Protein AF-A0A081BXD0-F1 (afdb_monomer_lite)

pLDDT: mean 77.3, std 10.67, range [40.41, 90.69]

Radius of gyration: 20.01 Å; chains: 1; bounding box: 46×26×70 Å

Sequence (83 aa):
MAHLTIANPILGTGFELNAIAAVIIGGTSLLGSKGSLIGTFIGACIMGVGDFVRQIITGGVIIVAVILDSYRAKVSFDPVSSD

Organism: Vecturithrix granuli (NCBI:txid1499967)

Foldseek 3Di:
DDPPPDPDCVVCPPCPVVLVVLQVCLVDDPVDDDDDPNSSVVSCVLSPDDPVVVVVVVVVVVVVVVVVVVVVVVVPPPPPDDD

Secondary structure (DSSP, 8-state):
--------GGGGTT-HHHHHHHHHHTT--TTSS---HHHHHHHHHHHSS-HHHHHHHHHHHHHHHHHHHHHHHHH--------

Structure (mmCIF, N/CA/C/O backbone):
data_AF-A0A081BXD0-F1
#
_entry.id   AF-A0A081BXD0-F1
#
loop_
_atom_site.group_PDB
_a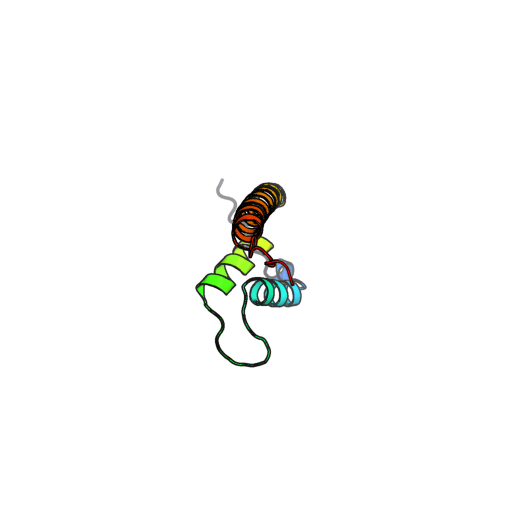tom_site.id
_atom_site.type_symbol
_atom_site.label_atom_id
_atom_site.label_alt_id
_atom_site.label_comp_id
_atom_site.label_asym_id
_atom_site.label_entity_id
_atom_site.label_seq_id
_atom_site.pdbx_PDB_ins_code
_atom_site.Cartn_x
_atom_site.Cartn_y
_atom_site.Cartn_z
_atom_site.occupancy
_atom_site.B_iso_or_equiv
_atom_site.auth_seq_id
_atom_site.auth_comp_id
_atom_site.auth_asym_id
_atom_site.auth_atom_id
_atom_site.pdbx_PDB_model_num
ATOM 1 N N . MET A 1 1 ? 4.844 -9.850 -35.774 1.00 40.41 1 MET A N 1
ATOM 2 C CA . MET A 1 1 ? 6.048 -9.230 -35.182 1.00 40.41 1 MET A CA 1
ATOM 3 C C . MET A 1 1 ? 5.838 -9.183 -33.677 1.00 40.41 1 MET A C 1
ATOM 5 O O . MET A 1 1 ? 5.036 -8.385 -33.221 1.00 40.41 1 MET A O 1
ATOM 9 N N . ALA A 1 2 ? 6.444 -10.101 -32.923 1.00 48.75 2 ALA A N 1
ATOM 10 C CA . ALA A 1 2 ? 6.395 -10.074 -31.463 1.00 48.75 2 ALA A CA 1
ATOM 11 C C . ALA A 1 2 ? 7.592 -9.249 -30.980 1.00 48.75 2 ALA A C 1
ATOM 13 O O . ALA A 1 2 ? 8.733 -9.675 -31.144 1.00 48.75 2 ALA A O 1
ATOM 14 N N . HIS A 1 3 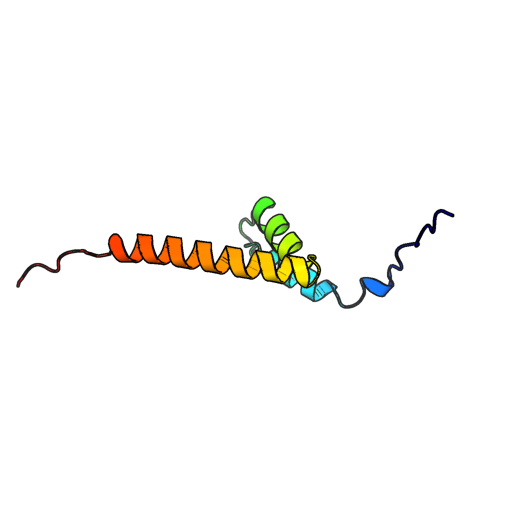? 7.349 -8.048 -30.459 1.00 58.47 3 HIS A N 1
ATOM 15 C CA . HIS A 1 3 ? 8.400 -7.271 -29.816 1.00 58.47 3 HIS A CA 1
ATOM 16 C C . HIS A 1 3 ? 8.558 -7.824 -28.400 1.00 58.47 3 HIS A C 1
ATOM 18 O O . HIS A 1 3 ? 7.760 -7.522 -27.514 1.00 58.47 3 HIS A O 1
ATOM 24 N N . LEU A 1 4 ? 9.547 -8.697 -28.201 1.00 57.19 4 LEU A N 1
ATOM 25 C CA . LEU A 1 4 ? 9.991 -9.053 -26.859 1.00 57.19 4 LEU A CA 1
ATOM 26 C C . LEU A 1 4 ? 10.729 -7.836 -26.308 1.00 57.19 4 LEU A C 1
ATOM 28 O O . LEU A 1 4 ? 11.945 -7.719 -26.430 1.00 57.19 4 LEU A O 1
ATOM 32 N N . THR A 1 5 ? 9.970 -6.887 -25.762 1.00 68.12 5 THR A N 1
ATOM 33 C CA . THR A 1 5 ? 10.532 -5.791 -24.982 1.00 68.12 5 THR A CA 1
ATOM 34 C C . THR A 1 5 ? 11.188 -6.419 -23.762 1.00 68.12 5 THR A C 1
ATOM 36 O O . THR A 1 5 ? 10.520 -6.799 -22.802 1.00 68.12 5 THR A O 1
ATOM 39 N N . ILE A 1 6 ? 12.503 -6.591 -23.835 1.00 72.88 6 ILE A N 1
ATOM 40 C CA . ILE A 1 6 ? 13.326 -7.000 -22.705 1.00 72.88 6 ILE A CA 1
ATOM 41 C C . ILE A 1 6 ? 13.126 -5.929 -21.633 1.00 72.88 6 ILE A C 1
ATOM 43 O O . ILE A 1 6 ? 13.369 -4.745 -21.879 1.00 72.88 6 ILE A O 1
ATOM 47 N N . ALA A 1 7 ? 12.621 -6.328 -20.467 1.00 70.38 7 ALA A N 1
ATOM 48 C CA . ALA A 1 7 ? 12.470 -5.415 -19.347 1.00 70.38 7 ALA A CA 1
ATOM 49 C C . ALA A 1 7 ? 13.865 -4.922 -18.944 1.00 70.38 7 ALA A C 1
ATOM 51 O O . ALA A 1 7 ? 14.713 -5.708 -18.526 1.00 70.38 7 ALA A O 1
ATOM 52 N N . ASN A 1 8 ? 14.122 -3.627 -19.124 1.00 78.31 8 ASN A N 1
ATOM 53 C CA . ASN A 1 8 ? 15.419 -3.047 -18.818 1.00 78.31 8 ASN A CA 1
ATOM 54 C C . ASN A 1 8 ? 15.533 -2.857 -17.292 1.00 78.31 8 ASN A C 1
ATOM 56 O O . ASN A 1 8 ? 14.777 -2.053 -16.742 1.00 78.31 8 ASN A O 1
ATOM 60 N N . PRO A 1 9 ? 16.450 -3.548 -16.588 1.00 73.50 9 PRO A N 1
ATOM 61 C CA . PRO A 1 9 ? 16.528 -3.509 -15.123 1.00 73.50 9 PRO A CA 1
ATOM 62 C C . PRO A 1 9 ? 16.874 -2.116 -14.579 1.00 73.50 9 PRO A C 1
ATOM 64 O O . PRO A 1 9 ? 16.503 -1.785 -13.456 1.00 73.50 9 PRO A O 1
ATOM 67 N N . ILE A 1 10 ? 17.503 -1.263 -15.399 1.00 82.00 10 ILE A N 1
ATOM 68 C CA . ILE A 1 10 ? 17.752 0.148 -15.073 1.00 82.00 10 ILE A CA 1
ATOM 69 C C . ILE A 1 10 ? 16.452 0.896 -14.743 1.00 82.00 10 ILE A C 1
ATOM 71 O O . ILE A 1 10 ? 16.468 1.805 -13.921 1.00 82.00 10 ILE A O 1
ATOM 75 N N . LEU A 1 11 ? 15.316 0.503 -15.331 1.00 77.25 11 LEU A N 1
ATOM 76 C CA . LEU A 1 11 ? 14.025 1.143 -15.070 1.00 77.25 11 LEU A CA 1
ATOM 77 C C . LEU A 1 11 ? 13.532 0.908 -13.637 1.00 77.25 11 LEU A C 1
ATOM 79 O O . LEU A 1 11 ? 12.642 1.620 -13.204 1.00 77.25 11 LEU A O 1
ATOM 83 N N . GLY A 1 12 ? 14.088 -0.063 -12.905 1.00 72.38 12 GLY A N 1
ATOM 84 C CA . GLY A 1 12 ? 13.808 -0.275 -11.482 1.00 72.38 12 GLY A CA 1
ATOM 85 C C . GLY A 1 12 ? 14.681 0.565 -10.543 1.00 72.38 12 GLY A C 1
ATOM 86 O O . GLY A 1 12 ? 14.376 0.670 -9.356 1.00 72.38 12 GLY A O 1
ATOM 87 N N . THR A 1 13 ? 15.758 1.176 -11.047 1.00 84.25 13 THR A N 1
ATOM 88 C CA . THR A 1 13 ? 16.671 1.980 -10.220 1.00 84.25 13 THR A CA 1
ATOM 89 C C . THR A 1 13 ? 15.986 3.272 -9.770 1.00 84.25 13 THR A C 1
ATOM 91 O O . THR A 1 13 ? 15.339 3.953 -10.560 1.00 84.25 13 THR A O 1
ATOM 94 N N . GLY A 1 14 ? 16.063 3.580 -8.471 1.00 83.19 14 GLY A N 1
ATOM 95 C CA . GLY A 1 14 ? 15.341 4.705 -7.860 1.00 83.19 14 GLY A CA 1
ATOM 96 C C . GLY A 1 14 ? 13.916 4.388 -7.382 1.00 83.19 14 GLY A C 1
ATOM 97 O O . GLY A 1 14 ? 13.356 5.163 -6.609 1.00 83.19 14 GLY A O 1
ATOM 98 N N . PHE A 1 15 ? 13.342 3.231 -7.739 1.00 84.69 15 PHE A N 1
ATOM 99 C CA . PHE A 1 15 ? 12.045 2.786 -7.201 1.00 84.69 15 PHE A CA 1
ATOM 100 C C . PHE A 1 15 ? 12.148 2.053 -5.859 1.00 84.69 15 PHE A C 1
ATOM 102 O O . PHE A 1 15 ? 11.126 1.741 -5.254 1.00 84.69 15 PHE A O 1
ATOM 109 N N . GLU A 1 16 ? 13.358 1.809 -5.361 1.00 88.19 16 GLU A N 1
ATOM 110 C CA . GLU A 1 16 ? 13.625 1.070 -4.120 1.00 88.19 16 GLU A CA 1
ATOM 111 C C . GLU A 1 16 ? 12.891 1.682 -2.917 1.00 88.19 16 GLU A C 1
ATOM 113 O O . GLU A 1 16 ? 12.175 0.993 -2.191 1.00 88.19 16 GLU A O 1
ATOM 118 N N . LEU A 1 17 ? 12.985 3.005 -2.755 1.00 89.44 17 LEU A N 1
ATOM 119 C CA . LEU A 1 17 ? 12.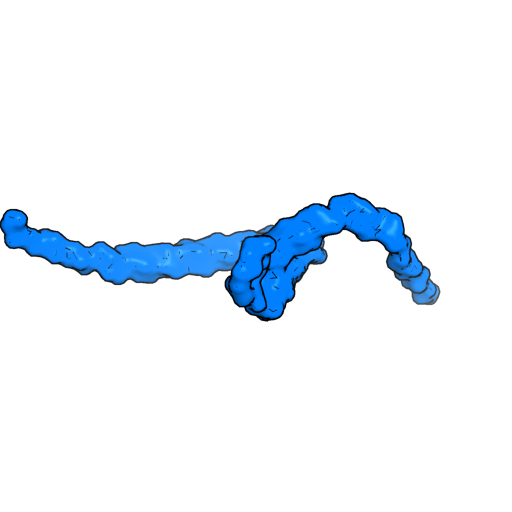286 3.725 -1.689 1.00 89.44 17 LEU A CA 1
ATOM 120 C C . LEU A 1 17 ? 10.765 3.704 -1.883 1.00 89.44 17 LEU A C 1
ATOM 122 O O . LEU A 1 17 ? 10.010 3.638 -0.914 1.00 89.44 17 LEU A O 1
ATOM 126 N N . ASN A 1 18 ? 10.312 3.702 -3.135 1.00 86.19 18 ASN A N 1
ATOM 127 C CA . ASN A 1 18 ? 8.896 3.617 -3.466 1.00 86.19 18 ASN A CA 1
ATOM 128 C C . ASN A 1 18 ? 8.327 2.226 -3.137 1.00 86.19 18 ASN A C 1
ATOM 130 O O . ASN A 1 18 ? 7.198 2.118 -2.664 1.00 86.19 18 ASN A O 1
ATOM 134 N N . ALA A 1 19 ? 9.126 1.170 -3.313 1.00 84.44 19 ALA A N 1
ATOM 135 C CA . ALA A 1 19 ? 8.784 -0.184 -2.895 1.00 84.44 19 ALA A CA 1
ATOM 136 C C . ALA A 1 19 ? 8.669 -0.289 -1.365 1.00 84.44 19 ALA A C 1
ATOM 138 O O . ALA A 1 19 ? 7.703 -0.863 -0.863 1.00 84.44 19 ALA A O 1
ATOM 139 N N . ILE A 1 20 ? 9.589 0.332 -0.617 1.00 86.81 20 ILE A N 1
ATOM 140 C CA . ILE A 1 20 ? 9.504 0.417 0.851 1.00 86.81 20 ILE A CA 1
ATOM 141 C C . ILE A 1 20 ? 8.232 1.172 1.271 1.00 86.81 20 ILE A C 1
ATOM 143 O O . ILE A 1 20 ? 7.475 0.688 2.114 1.00 86.81 20 ILE A O 1
ATOM 147 N N . ALA A 1 21 ? 7.946 2.318 0.646 1.00 87.44 21 ALA A N 1
ATOM 148 C CA . ALA A 1 21 ? 6.742 3.103 0.916 1.00 87.44 21 ALA A CA 1
ATOM 149 C C . ALA A 1 21 ? 5.452 2.313 0.632 1.00 87.44 21 ALA A C 1
ATOM 151 O O . ALA A 1 21 ? 4.532 2.330 1.448 1.00 87.44 21 ALA A O 1
ATOM 152 N N . ALA A 1 22 ? 5.398 1.567 -0.475 1.00 87.19 22 ALA A N 1
ATOM 153 C CA . ALA A 1 22 ? 4.263 0.717 -0.826 1.00 87.19 22 ALA A CA 1
ATOM 154 C C . ALA A 1 22 ? 3.961 -0.330 0.261 1.00 87.19 22 ALA A C 1
ATOM 156 O O . ALA A 1 22 ? 2.810 -0.528 0.649 1.00 87.19 22 ALA A O 1
ATOM 157 N N . VAL A 1 23 ? 5.004 -0.972 0.790 1.00 85.19 23 VAL A N 1
ATOM 158 C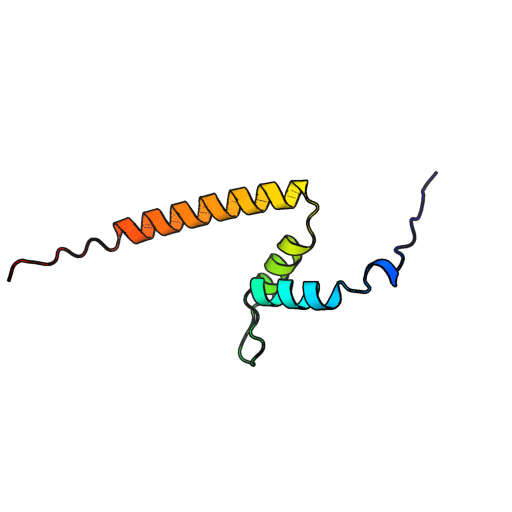 CA . VAL A 1 23 ? 4.912 -1.998 1.840 1.00 85.19 23 VAL A CA 1
ATOM 159 C C . VAL A 1 23 ? 4.440 -1.411 3.180 1.00 85.19 23 VAL A C 1
ATOM 161 O O . VAL A 1 23 ? 3.655 -2.055 3.884 1.00 85.19 23 VAL A O 1
ATOM 164 N N . ILE A 1 24 ? 4.855 -0.184 3.515 1.00 85.88 24 ILE A N 1
ATOM 165 C CA . ILE A 1 24 ? 4.421 0.543 4.724 1.00 85.88 24 ILE A CA 1
ATOM 166 C C . ILE A 1 24 ? 2.961 0.989 4.604 1.00 85.88 24 ILE A C 1
ATOM 168 O O . ILE A 1 24 ? 2.186 0.779 5.534 1.00 85.88 24 ILE A O 1
ATOM 172 N N . ILE A 1 25 ? 2.564 1.545 3.452 1.00 84.50 25 ILE A N 1
ATOM 173 C CA . ILE A 1 25 ? 1.161 1.883 3.151 1.00 84.50 25 ILE A CA 1
ATOM 174 C C . ILE A 1 25 ? 0.284 0.627 3.254 1.00 84.50 25 ILE A C 1
ATOM 176 O O . ILE A 1 25 ? -0.825 0.685 3.776 1.00 84.50 25 ILE A O 1
ATOM 180 N N . GLY A 1 26 ? 0.812 -0.522 2.822 1.00 82.44 26 GLY A N 1
ATOM 181 C CA . GLY A 1 26 ? 0.187 -1.834 2.983 1.00 82.44 26 GLY A CA 1
ATOM 182 C C . GLY A 1 26 ? 0.061 -2.336 4.431 1.00 82.44 26 GLY A C 1
ATOM 183 O O . GLY A 1 26 ? -0.511 -3.399 4.653 1.00 82.44 26 GLY A O 1
ATOM 184 N N . GLY A 1 27 ? 0.573 -1.609 5.428 1.00 78.12 27 GLY A N 1
ATOM 185 C CA . GLY A 1 27 ? 0.427 -1.945 6.849 1.00 78.12 27 GLY A CA 1
ATOM 186 C C . GLY A 1 27 ? 1.545 -2.820 7.420 1.00 78.12 27 GLY A C 1
ATOM 187 O O . GLY A 1 27 ? 1.363 -3.463 8.453 1.00 78.12 27 GLY A O 1
ATOM 188 N N . THR A 1 28 ? 2.706 -2.874 6.764 1.00 84.75 28 THR A N 1
ATOM 189 C CA . THR A 1 28 ? 3.874 -3.614 7.268 1.00 84.75 28 THR A CA 1
ATOM 190 C C . THR A 1 28 ? 4.671 -2.739 8.236 1.00 84.75 28 THR A C 1
ATOM 192 O O . THR A 1 28 ? 5.050 -1.619 7.899 1.00 84.75 28 THR A O 1
ATOM 195 N N . SER A 1 29 ? 4.948 -3.247 9.439 1.00 77.25 29 SER A N 1
ATOM 196 C CA . SER A 1 29 ? 5.724 -2.523 10.455 1.00 77.25 29 SER A CA 1
ATOM 197 C C . SER A 1 29 ? 7.233 -2.589 10.184 1.00 77.25 29 SER A C 1
ATOM 199 O O . SER A 1 29 ? 7.785 -3.680 10.038 1.00 77.25 29 SER A O 1
ATOM 201 N N . LEU A 1 30 ? 7.905 -1.430 10.181 1.00 73.44 30 LEU A N 1
ATOM 202 C CA . LEU A 1 30 ? 9.367 -1.304 10.047 1.00 73.44 30 LEU A CA 1
ATOM 203 C C . LEU A 1 30 ? 10.130 -1.686 11.325 1.00 73.44 30 LEU A C 1
ATOM 205 O O . LEU A 1 30 ? 11.298 -2.052 11.254 1.00 73.44 30 LEU A O 1
ATOM 209 N N . LEU A 1 31 ? 9.478 -1.588 12.491 1.00 79.75 31 LEU A N 1
ATOM 210 C CA . LEU A 1 31 ? 10.103 -1.787 13.805 1.00 79.75 31 LEU A CA 1
ATOM 211 C C . LEU A 1 31 ? 9.979 -3.224 14.337 1.00 79.75 31 LEU A C 1
ATOM 213 O O . LEU A 1 31 ? 10.457 -3.517 15.426 1.00 79.75 31 LEU A O 1
ATOM 217 N N . GLY A 1 32 ? 9.372 -4.133 13.568 1.00 70.69 32 GLY A N 1
ATOM 218 C CA . GLY A 1 32 ? 9.285 -5.543 13.933 1.00 70.69 32 GLY A CA 1
ATOM 219 C C . GLY A 1 32 ? 8.142 -5.846 14.900 1.00 70.69 32 GLY A C 1
ATOM 220 O O . GLY A 1 32 ? 8.294 -5.835 16.115 1.00 70.69 32 GLY A O 1
ATOM 221 N N . SER A 1 33 ? 6.981 -6.171 14.334 1.00 52.91 33 SER A N 1
ATOM 222 C CA . SER A 1 33 ? 6.028 -7.157 14.865 1.00 52.91 33 SER A CA 1
ATOM 223 C C . SER A 1 33 ? 4.819 -7.221 13.927 1.00 52.91 33 SER A C 1
ATOM 225 O O . SER A 1 33 ? 3.938 -6.378 13.961 1.00 52.91 33 SER A O 1
ATOM 227 N N . LYS A 1 34 ? 4.802 -8.248 13.068 1.00 71.00 34 LYS A N 1
ATOM 228 C CA . LYS A 1 34 ? 3.645 -8.712 12.276 1.00 71.00 34 LYS A CA 1
ATOM 229 C C . LYS A 1 34 ? 3.079 -7.713 11.249 1.00 71.00 34 LYS A C 1
ATOM 231 O O . LYS A 1 34 ? 2.156 -6.960 11.524 1.00 71.00 34 LYS A O 1
ATOM 236 N N . GLY A 1 35 ? 3.582 -7.801 10.016 1.00 71.44 35 GLY A N 1
ATOM 237 C CA . GLY A 1 35 ? 2.886 -7.306 8.823 1.00 71.44 35 GLY A CA 1
ATOM 238 C C . GLY A 1 35 ? 2.136 -8.439 8.118 1.00 71.44 35 GLY A C 1
ATOM 239 O O . GLY A 1 35 ? 2.591 -9.583 8.132 1.00 71.44 35 GLY A O 1
ATOM 240 N N . SER A 1 36 ? 0.985 -8.137 7.517 1.00 79.25 36 SER A N 1
ATOM 241 C CA . SER A 1 36 ? 0.225 -9.102 6.713 1.00 79.25 36 SER A CA 1
ATOM 242 C C . SER A 1 36 ? 0.685 -9.058 5.258 1.00 79.25 36 SER A C 1
ATOM 244 O O . SER A 1 36 ? 0.631 -7.996 4.641 1.00 79.25 36 SER A O 1
ATOM 246 N N . LEU A 1 37 ? 1.052 -10.214 4.686 1.00 82.38 37 LEU A N 1
ATOM 247 C CA . LEU A 1 37 ? 1.392 -10.349 3.260 1.00 82.38 37 LEU A CA 1
ATOM 248 C C . LEU A 1 37 ? 0.282 -9.789 2.357 1.00 82.38 37 LEU A C 1
ATOM 250 O O . LEU A 1 37 ? 0.565 -9.167 1.335 1.00 82.38 37 LEU A O 1
ATOM 254 N N . ILE A 1 38 ? -0.980 -9.971 2.763 1.00 85.12 38 ILE A N 1
ATOM 255 C CA . ILE A 1 38 ? -2.141 -9.465 2.025 1.00 85.12 38 ILE A CA 1
ATOM 256 C C . ILE A 1 38 ? -2.146 -7.931 1.983 1.00 85.12 38 ILE A C 1
ATOM 258 O O . ILE A 1 38 ? -2.441 -7.345 0.947 1.00 85.12 38 ILE A O 1
ATOM 262 N N . GLY A 1 39 ? -1.772 -7.281 3.088 1.00 82.75 39 GLY A N 1
ATOM 263 C CA . GLY A 1 39 ? -1.705 -5.826 3.177 1.00 82.75 39 GLY A CA 1
ATOM 264 C C . GLY A 1 39 ? -0.561 -5.272 2.333 1.00 82.75 39 GLY A C 1
ATOM 265 O O . GLY A 1 39 ? -0.760 -4.349 1.545 1.00 82.75 39 GLY A O 1
ATOM 266 N N . THR A 1 40 ? 0.613 -5.906 2.401 1.00 86.38 40 THR A N 1
ATOM 267 C CA . THR A 1 40 ? 1.770 -5.571 1.561 1.00 86.38 40 THR A CA 1
ATOM 268 C C . THR A 1 40 ? 1.455 -5.690 0.069 1.00 86.38 40 THR A C 1
ATOM 270 O O . THR A 1 40 ? 1.809 -4.801 -0.704 1.00 86.38 40 THR A O 1
ATOM 273 N N . PHE A 1 41 ? 0.761 -6.757 -0.341 1.00 85.38 41 PHE A N 1
ATOM 274 C CA . PHE A 1 41 ? 0.352 -6.962 -1.731 1.00 85.38 41 PHE A CA 1
ATOM 275 C C . PHE A 1 41 ? -0.600 -5.860 -2.209 1.00 85.38 41 PHE A C 1
ATOM 277 O O . PHE A 1 41 ? -0.399 -5.297 -3.282 1.00 85.38 41 PHE A O 1
ATOM 284 N N . ILE A 1 42 ? -1.583 -5.486 -1.385 1.00 84.25 42 ILE A N 1
ATOM 285 C CA . ILE A 1 42 ? -2.499 -4.381 -1.688 1.00 84.25 42 ILE A CA 1
ATOM 286 C C . ILE A 1 42 ? -1.731 -3.056 -1.809 1.00 84.25 42 ILE A C 1
ATOM 288 O O . ILE A 1 42 ? -1.935 -2.323 -2.774 1.00 84.25 42 ILE A O 1
ATOM 292 N N . GLY A 1 43 ? -0.802 -2.767 -0.893 1.00 83.88 43 GLY A N 1
ATOM 293 C CA . GLY A 1 43 ? 0.041 -1.568 -0.950 1.00 83.88 43 GLY A CA 1
ATOM 294 C C . GLY A 1 43 ? 0.906 -1.495 -2.215 1.00 83.88 43 GLY A C 1
ATOM 295 O O . GLY A 1 43 ? 0.974 -0.451 -2.867 1.00 83.88 43 GLY A O 1
ATOM 296 N N . ALA A 1 44 ? 1.500 -2.619 -2.626 1.00 86.06 44 ALA A N 1
ATOM 297 C CA . ALA A 1 44 ? 2.249 -2.729 -3.877 1.00 86.06 44 ALA A CA 1
ATOM 298 C C . ALA A 1 44 ? 1.355 -2.535 -5.113 1.00 86.06 44 ALA A C 1
ATOM 300 O O . ALA A 1 44 ? 1.721 -1.792 -6.026 1.00 86.06 44 ALA A O 1
ATOM 301 N N . CYS A 1 45 ? 0.160 -3.131 -5.125 1.00 83.25 45 CYS A N 1
ATOM 302 C CA . CYS A 1 45 ? -0.815 -2.948 -6.198 1.00 83.25 45 CYS A CA 1
ATOM 303 C C . CYS A 1 45 ? -1.271 -1.494 -6.340 1.00 83.25 45 CYS A C 1
ATOM 305 O O . CYS A 1 45 ? -1.566 -1.088 -7.453 1.00 83.25 45 CYS A O 1
ATOM 307 N N . ILE A 1 46 ? -1.304 -0.708 -5.261 1.00 79.69 46 ILE A N 1
ATOM 308 C CA . ILE A 1 46 ? -1.669 0.717 -5.301 1.00 79.69 46 ILE A CA 1
ATOM 309 C C . ILE A 1 46 ? -0.531 1.586 -5.862 1.00 79.69 46 ILE A C 1
ATOM 311 O O . ILE A 1 46 ? -0.796 2.576 -6.542 1.00 79.69 46 ILE A O 1
ATOM 315 N N . MET A 1 47 ? 0.729 1.235 -5.595 1.00 80.75 47 MET A N 1
ATOM 316 C CA . MET A 1 47 ? 1.887 1.993 -6.092 1.00 80.75 47 MET A CA 1
ATOM 317 C C . MET A 1 47 ? 2.289 1.629 -7.528 1.00 80.75 47 MET A C 1
ATOM 319 O O . MET A 1 47 ? 2.842 2.471 -8.228 1.00 80.75 47 MET A O 1
ATOM 323 N N . GLY A 1 48 ? 2.019 0.399 -7.978 1.00 74.88 48 GLY A N 1
ATOM 324 C CA . GLY A 1 48 ? 2.402 -0.092 -9.310 1.00 74.88 48 GLY A CA 1
ATOM 325 C C . GLY A 1 48 ? 1.363 0.114 -10.418 1.00 74.88 48 GLY A C 1
ATOM 326 O O . GLY A 1 48 ? 1.600 -0.274 -11.560 1.00 74.88 48 GLY A O 1
ATOM 327 N N . VAL A 1 49 ? 0.199 0.682 -10.105 1.00 75.56 49 VAL A N 1
ATOM 328 C CA . VAL A 1 49 ? -0.869 0.919 -11.085 1.00 75.56 49 VAL A CA 1
ATOM 329 C C . VAL A 1 49 ? -0.618 2.192 -11.880 1.00 75.56 49 VAL A C 1
ATOM 331 O O . VAL A 1 49 ? -0.341 3.247 -11.314 1.00 75.56 49 VAL A O 1
ATOM 334 N N . GLY A 1 50 ? -0.773 2.094 -13.203 1.00 76.62 50 GLY A N 1
ATOM 335 C CA . GLY A 1 50 ? -0.713 3.251 -14.094 1.00 76.62 50 GLY A CA 1
ATOM 336 C C . GLY A 1 50 ? -1.741 4.323 -13.719 1.00 76.62 50 GLY A C 1
ATOM 337 O O . GLY A 1 50 ? -2.763 4.022 -13.094 1.00 76.62 50 GLY A O 1
ATOM 338 N N . ASP A 1 51 ? -1.484 5.565 -14.131 1.00 79.56 51 ASP A N 1
ATOM 339 C CA . ASP A 1 51 ? -2.200 6.763 -13.663 1.00 79.56 51 ASP A CA 1
ATOM 340 C C . ASP A 1 51 ? -3.729 6.646 -13.739 1.00 79.56 51 ASP A C 1
ATOM 342 O O . ASP A 1 51 ? -4.439 7.031 -12.809 1.00 79.56 51 ASP A O 1
ATOM 346 N N . PHE A 1 52 ? -4.241 6.023 -14.804 1.00 78.06 52 PHE A N 1
ATOM 347 C CA . PHE A 1 52 ? -5.672 5.775 -14.987 1.00 78.06 52 PHE A CA 1
ATOM 348 C C . PHE A 1 52 ? -6.270 4.860 -13.906 1.00 78.06 52 PHE A C 1
ATOM 350 O O . PHE A 1 52 ? -7.304 5.165 -13.312 1.00 78.06 52 PHE A O 1
ATOM 357 N N . VAL A 1 53 ? -5.610 3.736 -13.616 1.00 78.44 53 VAL A N 1
ATOM 358 C CA . VAL A 1 53 ? -6.087 2.767 -12.620 1.00 78.44 53 VAL A CA 1
ATOM 359 C C . VAL A 1 53 ? -5.894 3.319 -11.206 1.00 78.44 53 VAL A C 1
ATOM 361 O O . VAL A 1 53 ? -6.760 3.136 -10.350 1.00 78.44 53 VAL A O 1
ATOM 364 N N . ARG A 1 54 ? -4.814 4.076 -10.974 1.00 80.19 54 ARG A N 1
ATOM 365 C CA . ARG A 1 54 ? -4.580 4.792 -9.716 1.00 80.19 54 ARG A CA 1
ATOM 366 C C . ARG A 1 54 ? -5.720 5.762 -9.399 1.00 80.19 54 ARG A C 1
ATOM 368 O O . ARG A 1 54 ? -6.206 5.765 -8.272 1.00 80.19 54 ARG A O 1
ATOM 375 N N . GLN A 1 55 ? -6.205 6.517 -10.387 1.00 84.12 55 GLN A N 1
ATOM 376 C CA . GLN A 1 55 ? -7.332 7.439 -10.216 1.00 84.12 55 GLN A CA 1
ATOM 377 C C . GLN A 1 55 ? -8.629 6.720 -9.809 1.00 84.12 55 GLN A C 1
ATOM 379 O O . GLN A 1 55 ? -9.335 7.189 -8.913 1.00 84.12 55 GLN A O 1
ATOM 384 N N . ILE A 1 56 ? -8.919 5.560 -10.407 1.00 86.00 56 ILE A N 1
ATOM 385 C CA . ILE A 1 56 ? -10.083 4.735 -10.042 1.00 86.00 56 ILE A CA 1
ATOM 386 C C . ILE A 1 56 ? -9.955 4.220 -8.602 1.00 86.00 56 ILE A C 1
ATOM 388 O O . ILE A 1 56 ? -10.906 4.319 -7.826 1.00 86.00 56 ILE A O 1
ATOM 392 N N . ILE A 1 57 ? -8.780 3.709 -8.220 1.00 82.81 57 ILE A N 1
ATOM 393 C CA . ILE A 1 57 ? -8.535 3.178 -6.872 1.00 82.81 57 ILE A CA 1
ATOM 394 C C . ILE A 1 57 ? -8.645 4.279 -5.819 1.00 82.81 57 ILE A C 1
ATOM 396 O O . ILE A 1 57 ? -9.297 4.071 -4.799 1.00 82.81 57 ILE A O 1
ATOM 400 N N . THR A 1 58 ? -8.067 5.459 -6.056 1.00 83.1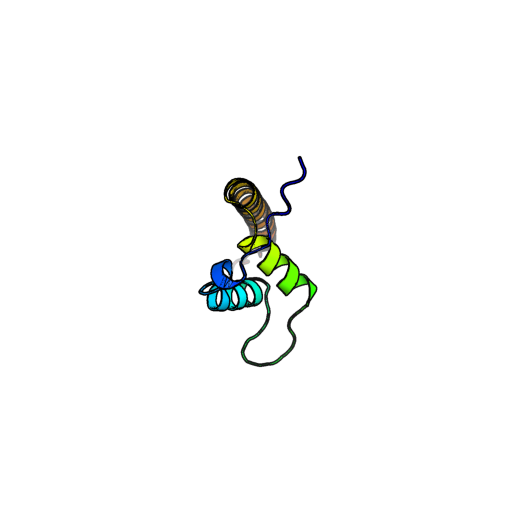2 58 THR A N 1
ATOM 401 C CA . THR A 1 58 ? -8.198 6.599 -5.138 1.00 83.12 58 THR A CA 1
ATOM 402 C C . THR A 1 58 ? -9.661 7.008 -4.967 1.00 83.12 58 THR A C 1
ATOM 404 O O . THR A 1 58 ? -10.100 7.200 -3.835 1.00 83.12 58 THR A O 1
ATOM 407 N N . GLY A 1 59 ? -10.442 7.064 -6.052 1.00 88.31 59 GLY A N 1
ATOM 408 C CA . GLY A 1 59 ? -11.884 7.314 -5.972 1.00 88.31 59 GLY A CA 1
ATOM 409 C C . GLY A 1 59 ? -12.618 6.260 -5.135 1.00 88.31 59 GLY A C 1
ATOM 410 O O . GLY A 1 59 ? -13.395 6.606 -4.247 1.00 88.31 59 GLY A O 1
ATOM 411 N N . GLY A 1 60 ? -12.319 4.977 -5.355 1.00 90.25 60 GLY A N 1
ATOM 412 C CA . GLY A 1 60 ? -12.891 3.871 -4.585 1.00 90.25 60 GLY A CA 1
ATOM 413 C C . GLY A 1 60 ? -12.532 3.919 -3.097 1.00 90.25 60 GLY A C 1
ATOM 414 O O . GLY A 1 60 ? -13.411 3.770 -2.251 1.00 90.25 60 GLY A O 1
ATOM 415 N N . VAL A 1 61 ? -11.265 4.191 -2.766 1.00 83.88 61 VAL A N 1
ATOM 416 C CA . VAL A 1 61 ? -10.788 4.338 -1.380 1.00 83.88 61 VAL A CA 1
ATOM 417 C C . VAL A 1 61 ? -11.522 5.465 -0.662 1.00 83.88 61 VAL A C 1
ATOM 419 O O . VAL A 1 61 ? -11.932 5.275 0.479 1.00 83.88 61 VAL A O 1
ATOM 422 N N . ILE A 1 62 ? -11.740 6.609 -1.319 1.00 88.94 62 ILE A N 1
ATOM 423 C CA . ILE A 1 62 ? -12.477 7.735 -0.730 1.00 88.94 62 ILE A CA 1
ATOM 424 C C . ILE A 1 62 ? -13.926 7.338 -0.438 1.00 88.94 62 ILE A C 1
ATOM 426 O O . ILE A 1 62 ? -14.410 7.591 0.661 1.00 88.94 62 ILE A O 1
ATOM 430 N N . ILE A 1 63 ? -14.608 6.679 -1.381 1.00 90.69 63 ILE A N 1
ATOM 431 C CA . ILE A 1 63 ? -15.990 6.219 -1.180 1.00 90.69 63 ILE A CA 1
ATOM 432 C C . ILE A 1 63 ? -16.066 5.262 0.016 1.00 90.69 63 ILE A C 1
ATOM 434 O O . ILE A 1 63 ? -16.902 5.447 0.898 1.00 90.69 63 ILE A O 1
ATOM 438 N N . VAL A 1 64 ? -15.172 4.273 0.088 1.00 87.75 64 VAL A N 1
ATOM 439 C CA . VAL A 1 64 ? -15.123 3.316 1.205 1.00 87.75 64 VAL A CA 1
ATOM 440 C C . VAL A 1 64 ? -14.828 4.021 2.529 1.00 87.75 64 VAL A C 1
ATOM 442 O O . VAL A 1 64 ? -15.508 3.754 3.519 1.00 87.75 64 VAL A O 1
ATOM 445 N N . ALA A 1 65 ? -13.864 4.944 2.552 1.00 83.69 65 ALA A N 1
ATOM 446 C CA . ALA A 1 65 ? -13.523 5.721 3.738 1.00 83.69 65 ALA A CA 1
ATOM 447 C C . ALA A 1 65 ? -14.719 6.546 4.231 1.00 83.69 65 ALA A C 1
ATOM 449 O O . ALA A 1 65 ? -15.044 6.481 5.411 1.00 83.69 65 ALA A O 1
ATOM 450 N N . VAL A 1 66 ? -15.422 7.243 3.332 1.00 88.94 66 VAL A N 1
ATOM 451 C CA . VAL A 1 66 ? -16.622 8.034 3.653 1.00 88.94 66 VAL A CA 1
ATOM 452 C C . VAL A 1 66 ? -17.754 7.155 4.170 1.00 88.94 66 VAL A C 1
ATOM 454 O O . VAL A 1 66 ? -18.426 7.529 5.128 1.00 88.94 66 VAL A O 1
ATOM 457 N N . ILE A 1 67 ? -17.974 5.985 3.573 1.00 86.19 67 ILE A N 1
ATOM 458 C CA . ILE A 1 67 ? -19.007 5.049 4.024 1.00 86.19 67 ILE A CA 1
ATOM 459 C C . ILE A 1 67 ? -18.689 4.554 5.440 1.00 86.19 67 ILE A C 1
ATOM 461 O O . ILE A 1 67 ? -19.545 4.621 6.320 1.00 86.19 67 ILE A O 1
ATOM 465 N N . LEU A 1 68 ? -17.457 4.101 5.687 1.00 82.25 68 LEU A N 1
ATOM 466 C CA . LEU A 1 68 ? -17.017 3.660 7.014 1.00 82.25 68 LEU A CA 1
ATOM 467 C C . LEU A 1 68 ? -17.071 4.791 8.048 1.00 82.25 68 LEU A C 1
ATOM 469 O O . LEU A 1 68 ? -17.465 4.553 9.190 1.00 82.25 68 LEU A O 1
ATOM 473 N N . ASP A 1 69 ? -16.714 6.012 7.658 1.00 85.56 69 ASP A N 1
ATOM 474 C CA . ASP A 1 69 ? -16.785 7.193 8.516 1.00 85.56 69 ASP A CA 1
ATOM 475 C C . ASP A 1 69 ? -18.237 7.566 8.848 1.00 85.56 69 ASP A C 1
ATOM 477 O O . ASP A 1 69 ? -18.577 7.767 10.011 1.00 85.56 69 ASP A O 1
ATOM 481 N N . SER A 1 70 ? -19.132 7.503 7.860 1.00 79.44 70 SER A N 1
ATOM 482 C CA . SER A 1 70 ? -20.573 7.724 8.039 1.00 79.44 70 SER A CA 1
ATOM 483 C C . SER A 1 70 ? -21.210 6.679 8.959 1.00 79.44 70 SER A C 1
ATOM 485 O O . SER A 1 70 ? -22.064 7.007 9.785 1.00 79.44 70 SER A O 1
ATOM 487 N N . TYR A 1 71 ? -20.791 5.414 8.853 1.00 79.88 71 TYR A N 1
ATOM 488 C CA . TYR A 1 71 ? -21.244 4.363 9.763 1.00 79.88 71 TYR A CA 1
ATOM 489 C C . TYR A 1 71 ? -20.703 4.562 11.181 1.00 79.88 71 TYR A C 1
ATOM 491 O O . TYR A 1 71 ? -21.464 4.415 12.135 1.00 79.88 71 TYR A O 1
ATOM 499 N N . ARG A 1 72 ? -19.434 4.957 11.346 1.00 74.25 72 ARG A N 1
ATOM 500 C CA . ARG A 1 72 ? -18.853 5.268 12.665 1.00 74.25 72 ARG A CA 1
ATOM 501 C C . ARG A 1 72 ? -19.520 6.483 13.314 1.00 74.25 72 ARG A C 1
ATOM 503 O O . ARG A 1 72 ? -19.806 6.441 14.507 1.00 74.25 72 ARG A O 1
ATOM 510 N N . ALA A 1 73 ? -19.849 7.513 12.537 1.00 64.75 73 ALA A N 1
ATOM 511 C CA . ALA A 1 73 ? -20.536 8.709 13.020 1.00 64.75 73 ALA A CA 1
ATOM 512 C C . ALA A 1 73 ? -21.950 8.415 13.559 1.00 64.75 73 ALA A C 1
ATOM 514 O O . ALA A 1 73 ? -22.386 9.055 14.511 1.00 64.75 73 ALA A O 1
ATOM 515 N N . LYS A 1 74 ? -22.653 7.413 13.011 1.00 57.84 74 LYS A N 1
ATOM 516 C CA . LYS A 1 74 ? -23.957 6.965 13.536 1.00 57.84 74 LYS A CA 1
ATOM 517 C C . LYS A 1 74 ? -23.871 6.133 14.817 1.00 57.84 74 LYS A C 1
ATOM 519 O O . LYS A 1 74 ? -24.850 6.080 15.551 1.00 57.84 74 LYS A O 1
ATOM 524 N N . VAL A 1 75 ? -22.738 5.482 15.077 1.00 56.84 75 VAL A N 1
ATOM 525 C CA . VAL A 1 75 ? -22.536 4.633 16.265 1.00 56.84 75 VAL A CA 1
ATOM 526 C C . VAL A 1 75 ? -22.032 5.445 17.463 1.00 56.84 75 VAL A C 1
ATOM 528 O O . VAL A 1 75 ? -22.256 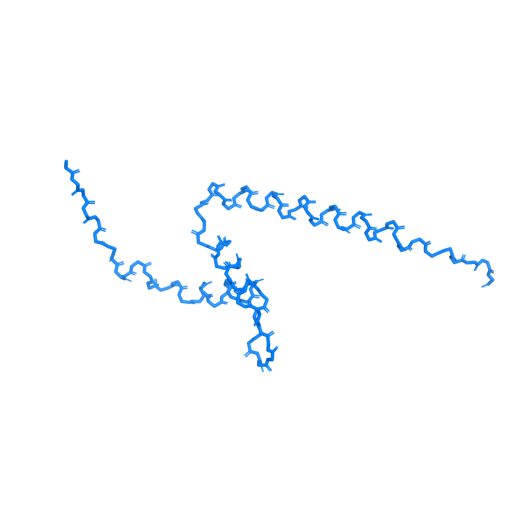5.041 18.593 1.00 56.84 75 VAL A O 1
ATOM 531 N N . SER A 1 76 ? -21.440 6.624 17.242 1.00 56.56 76 SER A N 1
ATOM 532 C CA . SER A 1 76 ? -20.986 7.518 18.322 1.00 56.56 76 SER A CA 1
ATOM 533 C C . SER A 1 76 ? -22.084 8.430 18.895 1.00 56.56 76 SER A C 1
ATOM 535 O O . SER A 1 76 ? -21.775 9.402 19.584 1.00 56.56 76 SER A O 1
ATOM 537 N N . PHE A 1 77 ? -23.358 8.136 18.619 1.00 58.53 77 PHE A N 1
ATOM 538 C CA . PHE A 1 77 ? -24.503 8.778 19.266 1.00 58.53 77 PHE A CA 1
ATOM 539 C C . PHE A 1 77 ? -24.738 8.127 20.640 1.00 58.53 77 PHE A C 1
ATOM 541 O O . PHE A 1 77 ? -25.778 7.518 20.879 1.00 58.53 77 PHE A O 1
ATOM 548 N N . ASP A 1 78 ? -23.756 8.226 21.538 1.00 62.97 78 ASP A N 1
ATOM 549 C CA . ASP A 1 78 ? -24.024 8.027 22.958 1.00 62.97 78 ASP A CA 1
ATOM 550 C C . ASP A 1 78 ? -24.799 9.266 23.442 1.00 62.97 78 ASP A C 1
ATOM 552 O O . ASP A 1 78 ? -24.280 10.386 23.358 1.00 62.97 78 ASP A O 1
ATOM 556 N N . PRO A 1 79 ? -26.061 9.117 23.886 1.00 65.38 79 PRO A N 1
ATOM 557 C CA . PRO A 1 79 ? -26.791 10.201 24.517 1.00 65.38 79 PRO A CA 1
ATOM 558 C C . PRO A 1 79 ? -26.041 10.558 25.795 1.00 65.38 79 PRO A C 1
ATOM 560 O O . PRO A 1 79 ? -26.082 9.801 26.765 1.00 65.38 79 PRO A O 1
ATOM 563 N N . VAL A 1 80 ? -25.348 11.700 25.807 1.00 65.12 80 VAL A N 1
ATOM 564 C CA . VAL A 1 80 ? -24.909 12.278 27.075 1.00 65.12 80 VAL A CA 1
ATOM 565 C C . VAL A 1 80 ? -26.180 12.716 27.797 1.00 65.12 80 VAL A C 1
ATOM 567 O O . VAL A 1 80 ? -26.813 13.727 27.486 1.00 65.12 80 VAL A O 1
ATOM 570 N N . SER A 1 81 ? -26.640 11.813 28.656 1.00 70.94 81 SER A N 1
ATOM 571 C CA . SER A 1 81 ? -27.707 12.018 29.611 1.00 70.94 81 SER A CA 1
ATOM 572 C C . SER A 1 81 ? -27.402 13.269 30.417 1.00 70.94 81 SER A C 1
ATOM 574 O O . SER A 1 81 ? -26.270 13.467 30.854 1.00 70.94 81 SER A O 1
ATOM 576 N N . SER A 1 82 ? -28.436 14.086 30.584 1.00 70.38 82 SER A N 1
ATOM 577 C CA . SER A 1 82 ? -28.551 15.102 31.620 1.00 70.38 82 SER A CA 1
ATOM 578 C C . SER A 1 82 ? -27.938 14.612 32.934 1.00 70.38 82 SER A C 1
ATOM 580 O O . SER A 1 82 ? -28.380 13.577 33.425 1.00 70.38 82 SER A O 1
ATOM 582 N N . ASP A 1 83 ? -26.882 15.289 33.397 1.00 59.22 83 ASP A N 1
ATOM 583 C CA . ASP A 1 83 ? -26.671 15.852 34.746 1.00 59.22 83 ASP A CA 1
ATOM 584 C C . ASP A 1 83 ? -25.286 16.526 34.837 1.00 59.22 83 ASP A C 1
ATOM 586 O O . ASP A 1 83 ? -24.294 15.946 34.334 1.00 59.22 83 ASP A O 1
#